Protein AF-C2BF93-F1 (afdb_monomer_lite)

Secondary structure (DSSP, 8-state):
---TTS------TTTTS-HHHHHHHHHHHHHHHHH---HHHHHHHHHHHHHHHHHTT--HHHHHHHHHHHHHHHHHHHHHHHHH-TTHHHHHHS----SS---

Organism: NCBI:txid525254

Radius of gyration: 18.62 Å; chains: 1; bounding box: 33×37×54 Å

Structure (mmCIF, N/CA/C/O backbone):
data_AF-C2BF93-F1
#
_entry.id   AF-C2BF93-F1
#
loop_
_atom_site.group_PDB
_atom_site.id
_atom_site.type_symbol
_atom_site.label_atom_id
_atom_site.label_alt_id
_atom_site.label_comp_id
_atom_site.label_asym_id
_atom_site.label_entity_id
_atom_site.label_seq_id
_atom_site.pdbx_PDB_ins_code
_atom_site.Cartn_x
_atom_site.Cartn_y
_atom_site.Cartn_z
_atom_site.occupancy
_atom_site.B_iso_or_equiv
_atom_site.auth_seq_id
_atom_site.auth_comp_id
_atom_site.auth_asym_id
_atom_site.auth_atom_id
_atom_site.pdbx_PDB_model_num
ATOM 1 N N . MET A 1 1 ? -20.079 20.235 10.468 1.00 37.62 1 MET A N 1
ATOM 2 C CA . MET A 1 1 ? -18.678 20.205 10.951 1.00 37.62 1 MET A CA 1
ATOM 3 C C . MET A 1 1 ? -18.083 18.858 10.570 1.00 37.62 1 MET A C 1
ATOM 5 O O . MET A 1 1 ? -18.362 17.875 11.243 1.00 37.62 1 MET A O 1
ATOM 9 N N . ASN A 1 2 ? -17.344 18.800 9.457 1.00 41.00 2 ASN A N 1
ATOM 10 C CA . ASN A 1 2 ? -16.742 17.560 8.959 1.00 41.00 2 ASN A CA 1
ATOM 11 C C . ASN A 1 2 ? -15.525 17.213 9.807 1.00 41.00 2 ASN A C 1
ATOM 13 O O . ASN A 1 2 ? -14.518 17.919 9.797 1.00 41.00 2 ASN A O 1
ATOM 17 N N . LYS A 1 3 ? -15.642 16.132 10.570 1.00 48.69 3 LYS A N 1
ATOM 18 C CA . LYS A 1 3 ? -14.582 15.618 11.427 1.00 48.69 3 LYS A CA 1
ATOM 19 C C . LYS A 1 3 ? -13.774 14.586 10.637 1.00 48.69 3 LYS A C 1
ATOM 21 O O . LYS A 1 3 ? -13.705 13.431 11.016 1.00 48.69 3 LYS A O 1
ATOM 26 N N . THR A 1 4 ? -13.177 15.015 9.527 1.00 57.62 4 THR A N 1
ATOM 27 C CA . THR A 1 4 ? -12.471 14.153 8.556 1.00 57.62 4 THR A CA 1
ATOM 28 C C . THR A 1 4 ? -11.149 13.572 9.087 1.00 57.62 4 THR A C 1
ATOM 30 O O . THR A 1 4 ? -10.491 12.816 8.388 1.00 57.62 4 THR A O 1
ATOM 33 N N . LEU A 1 5 ? -10.736 13.941 10.308 1.00 56.59 5 LEU A N 1
ATOM 34 C CA . LEU A 1 5 ? -9.476 13.523 10.947 1.00 56.59 5 LEU A CA 1
ATOM 35 C C . LEU A 1 5 ? -9.628 13.222 12.453 1.00 56.59 5 LEU A C 1
ATOM 37 O O . LEU A 1 5 ? -8.637 13.099 13.170 1.00 56.59 5 LEU A O 1
ATOM 41 N N . GLY A 1 6 ? -10.855 13.184 12.985 1.00 50.66 6 GLY A N 1
ATOM 42 C CA . GLY A 1 6 ? -11.063 12.955 14.417 1.00 50.66 6 GLY A CA 1
ATOM 43 C C . GLY A 1 6 ? -11.011 11.473 14.758 1.00 50.66 6 GLY A C 1
ATOM 44 O O . GLY A 1 6 ? -11.704 10.692 14.122 1.00 50.66 6 GLY A O 1
ATOM 45 N N . TYR A 1 7 ? -10.242 11.107 15.788 1.00 60.31 7 TYR A N 1
ATOM 46 C CA . TYR A 1 7 ? -10.193 9.747 16.336 1.00 60.31 7 TYR A CA 1
ATOM 47 C C . TYR A 1 7 ? -11.606 9.176 16.534 1.00 60.31 7 TYR A C 1
ATOM 49 O O . TYR A 1 7 ? -12.375 9.676 17.362 1.00 60.31 7 TYR A O 1
ATOM 57 N N . ILE A 1 8 ? -11.942 8.141 15.764 1.00 59.16 8 ILE A N 1
ATOM 58 C CA . ILE A 1 8 ? -13.218 7.435 15.858 1.00 59.16 8 ILE A CA 1
ATOM 59 C C . ILE A 1 8 ? -13.060 6.376 16.954 1.00 59.16 8 ILE A C 1
ATOM 61 O O . ILE A 1 8 ? -12.332 5.391 16.797 1.00 59.16 8 ILE A O 1
ATOM 65 N N . LYS A 1 9 ? -13.694 6.617 18.109 1.00 51.56 9 LYS A N 1
ATOM 66 C CA . LYS A 1 9 ? -13.805 5.631 19.192 1.00 51.56 9 LYS A CA 1
ATOM 67 C C . LYS A 1 9 ? -14.791 4.548 18.735 1.00 51.56 9 LYS A C 1
ATOM 69 O O . LYS A 1 9 ? -15.990 4.714 18.916 1.00 51.56 9 LYS A O 1
ATOM 74 N N . ASN A 1 10 ? -14.274 3.473 18.153 1.00 55.69 10 ASN A N 1
ATOM 75 C CA . ASN A 1 10 ? -15.010 2.222 17.978 1.00 55.69 10 ASN A CA 1
ATOM 76 C C . ASN A 1 10 ? -14.567 1.242 19.071 1.00 55.69 10 ASN A C 1
ATOM 78 O O . ASN A 1 10 ? -13.415 1.279 19.505 1.00 55.69 10 ASN A O 1
ATOM 82 N N . ASP A 1 11 ? -15.473 0.395 19.548 1.00 56.12 11 ASP A N 1
ATOM 83 C CA . ASP A 1 11 ? -15.208 -0.555 20.637 1.00 56.12 11 ASP A CA 1
ATOM 84 C C . ASP A 1 11 ? -14.876 -1.944 20.071 1.00 56.12 11 ASP A C 1
ATOM 86 O O . ASP A 1 11 ? -15.558 -2.935 20.314 1.00 56.12 11 ASP A O 1
ATOM 90 N N . THR A 1 12 ? -13.847 -2.005 19.220 1.00 61.47 12 THR A N 1
ATOM 91 C CA . THR A 1 12 ? -13.395 -3.254 18.589 1.00 61.47 12 THR A CA 1
ATOM 92 C C . THR A 1 12 ? -12.169 -3.823 19.303 1.00 61.47 12 THR A C 1
ATOM 94 O O . THR A 1 12 ? -11.387 -3.103 19.926 1.00 61.47 12 THR A O 1
ATOM 97 N N . PHE A 1 13 ? -11.939 -5.136 19.182 1.00 60.62 13 PHE A N 1
ATOM 98 C CA . PHE A 1 13 ? -10.796 -5.829 19.806 1.00 60.62 13 PHE A CA 1
ATOM 99 C C . PHE A 1 13 ? -9.440 -5.202 19.423 1.00 60.62 13 PHE A C 1
ATOM 101 O O . PHE A 1 13 ? -8.497 -5.173 20.211 1.00 60.62 13 PHE A O 1
ATOM 108 N N . ILE A 1 14 ? -9.361 -4.645 18.210 1.00 61.50 14 ILE A N 1
ATOM 109 C CA . ILE A 1 14 ? -8.192 -3.920 17.712 1.00 61.50 14 ILE A CA 1
ATOM 110 C C . ILE A 1 14 ? -8.061 -2.558 18.409 1.00 61.50 14 ILE A C 1
ATOM 112 O O . ILE A 1 14 ? -6.945 -2.127 18.692 1.00 61.50 14 ILE A O 1
ATOM 116 N N . HIS A 1 15 ? -9.153 -1.871 18.755 1.00 61.47 15 HIS A N 1
ATOM 117 C CA . HIS A 1 15 ? -9.122 -0.622 19.530 1.00 61.47 15 HIS A CA 1
ATOM 118 C C . HIS A 1 15 ? -8.616 -0.801 20.964 1.00 61.47 15 HIS A C 1
ATOM 120 O O . HIS A 1 15 ? -7.987 0.124 21.474 1.00 61.47 15 HIS A O 1
ATOM 126 N N . GLY A 1 16 ? -8.781 -1.989 21.554 1.00 61.50 16 GLY A N 1
ATOM 127 C CA . GLY A 1 16 ? -8.251 -2.342 22.879 1.00 61.50 16 GLY A CA 1
ATOM 128 C C . GLY A 1 16 ? -6.734 -2.579 22.942 1.00 61.50 16 GLY A C 1
ATOM 129 O O . GLY A 1 16 ? -6.160 -2.609 24.030 1.00 61.50 16 GLY A O 1
ATOM 130 N N . LEU A 1 17 ? -6.055 -2.723 21.798 1.00 72.94 17 LEU A N 1
ATOM 131 C CA . LEU A 1 17 ? -4.595 -2.850 21.759 1.00 72.94 17 LEU A CA 1
ATOM 132 C C . LEU A 1 17 ? -3.924 -1.518 22.110 1.00 72.94 17 LEU A C 1
ATOM 134 O O . LEU A 1 17 ? -4.309 -0.463 21.594 1.00 72.94 17 LEU A O 1
ATOM 138 N N . SER A 1 18 ? -2.862 -1.580 22.921 1.00 77.31 18 SER A N 1
ATOM 139 C CA . SER A 1 18 ? -2.043 -0.404 23.225 1.00 77.31 18 SER A CA 1
ATOM 140 C C . SER A 1 18 ? -1.530 0.246 21.933 1.00 77.31 18 SER A C 1
ATOM 142 O O . SER A 1 18 ? -1.189 -0.446 20.967 1.00 77.31 18 SER A O 1
ATOM 144 N N . GLY A 1 19 ? -1.452 1.581 21.907 1.00 78.94 19 GLY A N 1
ATOM 145 C CA . GLY A 1 19 ? -0.943 2.315 20.741 1.00 78.94 19 GLY A CA 1
ATOM 146 C C . GLY A 1 19 ? 0.449 1.837 20.311 1.00 78.94 19 GLY A C 1
ATOM 147 O O . GLY A 1 19 ? 0.707 1.673 19.121 1.00 78.94 19 GLY A O 1
ATOM 148 N N . THR A 1 20 ? 1.307 1.497 21.275 1.00 84.56 20 THR A N 1
ATOM 149 C CA . THR A 1 20 ? 2.647 0.941 21.043 1.00 84.56 20 THR A CA 1
ATOM 150 C C . THR A 1 20 ? 2.606 -0.387 20.290 1.00 84.56 20 THR A C 1
ATOM 152 O O . THR A 1 20 ? 3.370 -0.577 19.347 1.00 84.56 20 THR A O 1
ATOM 155 N N . THR A 1 21 ? 1.693 -1.295 20.653 1.00 85.88 21 THR A N 1
ATOM 156 C CA . THR A 1 21 ? 1.545 -2.592 19.973 1.00 85.88 21 THR A CA 1
ATOM 157 C C . THR A 1 21 ? 1.146 -2.408 18.511 1.00 85.88 21 THR A C 1
ATOM 159 O O . THR A 1 21 ? 1.702 -3.076 17.645 1.00 85.88 21 THR A O 1
ATOM 162 N N . LYS A 1 22 ? 0.236 -1.469 18.215 1.00 84.38 22 LYS A N 1
ATOM 163 C CA . LYS A 1 22 ? -0.179 -1.166 16.834 1.00 84.38 22 LYS A CA 1
ATOM 164 C C . LYS A 1 22 ? 0.972 -0.619 15.999 1.00 84.38 22 LYS A C 1
ATOM 166 O O . LYS A 1 22 ? 1.155 -1.052 14.867 1.00 84.38 22 LYS A O 1
ATOM 171 N N . LEU A 1 23 ? 1.752 0.305 16.563 1.00 88.50 23 LEU A N 1
ATOM 172 C CA . LEU A 1 23 ? 2.902 0.895 15.878 1.00 88.50 23 LEU A CA 1
ATOM 173 C C . LEU A 1 23 ? 3.994 -0.143 15.608 1.00 88.50 23 LEU A C 1
ATOM 175 O O . LEU A 1 23 ? 4.485 -0.228 14.486 1.00 88.50 23 LEU A O 1
ATOM 179 N N . LEU A 1 24 ? 4.335 -0.970 16.601 1.00 92.19 24 LEU A N 1
ATOM 180 C CA . LEU A 1 24 ? 5.308 -2.050 16.421 1.00 92.19 24 LEU A CA 1
ATOM 181 C C . LEU A 1 24 ? 4.837 -3.070 15.383 1.00 92.19 24 LEU A C 1
ATOM 183 O O . LEU A 1 24 ? 5.607 -3.427 14.494 1.00 92.19 24 LEU A O 1
ATOM 187 N N . ALA A 1 25 ? 3.573 -3.497 15.451 1.00 88.44 25 ALA A N 1
ATOM 188 C CA . ALA A 1 25 ? 2.996 -4.407 14.467 1.00 88.44 25 ALA A CA 1
ATOM 189 C C . ALA A 1 25 ? 3.031 -3.808 13.053 1.00 88.44 25 ALA A C 1
ATOM 191 O O . ALA A 1 25 ? 3.412 -4.499 12.114 1.00 88.44 25 ALA A O 1
ATOM 192 N N . PHE A 1 26 ? 2.701 -2.521 12.905 1.00 89.75 26 PHE A N 1
ATOM 193 C CA . PHE A 1 26 ? 2.765 -1.815 11.626 1.00 89.75 26 PHE A CA 1
ATOM 194 C C . PHE A 1 26 ? 4.189 -1.766 11.058 1.00 89.75 26 PHE A C 1
ATOM 196 O O . PHE A 1 26 ? 4.387 -2.080 9.887 1.00 89.75 26 PHE A O 1
ATOM 203 N N . ILE A 1 27 ? 5.186 -1.421 11.879 1.00 93.69 27 ILE A N 1
ATOM 204 C CA . ILE A 1 27 ? 6.587 -1.346 11.441 1.00 93.69 27 ILE A CA 1
ATOM 205 C C . ILE A 1 27 ? 7.098 -2.729 11.032 1.00 93.69 27 ILE A C 1
ATOM 207 O O . ILE A 1 27 ? 7.649 -2.875 9.943 1.00 93.69 27 ILE A O 1
ATOM 211 N N . LEU A 1 28 ? 6.889 -3.749 11.869 1.00 93.44 28 LEU A N 1
ATOM 212 C CA . LEU A 1 28 ? 7.329 -5.114 11.576 1.00 93.44 28 LEU A CA 1
ATOM 213 C C . LEU A 1 28 ? 6.668 -5.647 10.305 1.00 93.44 28 LEU A C 1
ATOM 215 O O . LEU A 1 28 ? 7.358 -6.152 9.422 1.00 93.44 28 LEU A O 1
ATOM 219 N N . LEU A 1 29 ? 5.348 -5.485 10.182 1.00 91.69 29 LEU A N 1
ATOM 220 C CA . LEU A 1 29 ? 4.612 -5.911 8.997 1.00 91.69 29 LEU A CA 1
ATOM 221 C C . LEU A 1 29 ? 5.096 -5.171 7.743 1.00 91.69 29 LEU A C 1
ATOM 223 O O . LEU A 1 29 ? 5.281 -5.804 6.710 1.00 91.69 29 LEU A O 1
ATOM 227 N N . SER A 1 30 ? 5.359 -3.865 7.838 1.00 91.44 30 SER A N 1
ATOM 228 C CA . SER A 1 30 ? 5.889 -3.059 6.734 1.00 91.44 30 SER A CA 1
ATOM 229 C C . SER A 1 30 ? 7.255 -3.560 6.260 1.00 91.44 30 SER A C 1
ATOM 231 O O . SER A 1 30 ? 7.448 -3.781 5.066 1.00 91.44 30 SER A O 1
ATOM 233 N N . VAL A 1 31 ? 8.183 -3.832 7.185 1.00 93.69 31 VAL A N 1
ATOM 234 C CA . VAL A 1 31 ? 9.507 -4.383 6.849 1.00 93.69 31 VAL A CA 1
ATOM 235 C C . VAL A 1 31 ? 9.377 -5.753 6.184 1.00 93.69 31 VAL A C 1
ATOM 237 O O . VAL A 1 31 ? 10.028 -6.010 5.172 1.00 93.69 31 VAL A O 1
ATOM 240 N N . ILE A 1 32 ? 8.510 -6.626 6.702 1.00 92.12 32 ILE A N 1
ATOM 241 C CA . ILE A 1 32 ? 8.278 -7.954 6.118 1.00 92.12 32 ILE A CA 1
ATOM 242 C C . ILE A 1 32 ? 7.717 -7.821 4.699 1.00 92.12 32 ILE A C 1
ATOM 244 O O . ILE A 1 32 ? 8.226 -8.457 3.783 1.00 92.12 32 ILE A O 1
ATOM 248 N N . VAL A 1 33 ? 6.707 -6.975 4.495 1.00 91.56 33 VAL A N 1
ATOM 249 C CA . VAL A 1 33 ? 6.083 -6.737 3.184 1.00 91.56 33 VAL A CA 1
ATOM 250 C C . VAL A 1 33 ? 7.077 -6.148 2.186 1.00 91.56 33 VAL A C 1
ATOM 252 O O . VAL A 1 33 ? 7.125 -6.590 1.046 1.00 91.56 33 VAL A O 1
ATOM 255 N N . MET A 1 34 ? 7.898 -5.186 2.606 1.00 89.62 34 MET A N 1
ATOM 256 C CA . MET A 1 34 ? 8.869 -4.528 1.731 1.00 89.62 34 MET A CA 1
ATOM 257 C C . MET A 1 34 ? 10.030 -5.448 1.333 1.00 89.62 34 MET A C 1
ATOM 259 O O . MET A 1 34 ? 10.563 -5.319 0.236 1.00 89.62 34 MET A O 1
ATOM 263 N N . THR A 1 35 ? 10.426 -6.368 2.215 1.00 89.81 35 THR A N 1
ATOM 264 C CA . THR A 1 35 ? 11.501 -7.339 1.948 1.00 89.81 35 THR A CA 1
ATOM 265 C C . THR A 1 35 ? 11.001 -8.592 1.231 1.00 89.81 35 THR A C 1
ATOM 267 O O . THR A 1 35 ? 11.765 -9.252 0.526 1.00 89.81 35 THR A O 1
ATOM 270 N N . SER A 1 36 ? 9.714 -8.917 1.373 1.00 86.69 36 SER A N 1
ATOM 271 C CA . SER A 1 36 ? 9.077 -10.055 0.714 1.00 86.69 36 SER A CA 1
ATOM 272 C C . SER A 1 36 ? 8.628 -9.672 -0.696 1.00 86.69 36 SER A C 1
ATOM 274 O O . SER A 1 36 ? 7.492 -9.261 -0.913 1.00 86.69 36 SER A O 1
ATOM 276 N N . TYR A 1 37 ? 9.504 -9.870 -1.681 1.00 79.56 37 TYR A N 1
ATOM 277 C CA . TYR A 1 37 ? 9.197 -9.692 -3.110 1.00 79.56 37 TYR A CA 1
ATOM 278 C C . TYR A 1 37 ? 8.275 -10.787 -3.699 1.00 79.56 37 TYR A C 1
ATOM 280 O O . TYR A 1 37 ? 8.144 -10.905 -4.915 1.00 79.56 37 TYR A O 1
ATOM 288 N N . ASP A 1 38 ? 7.625 -11.600 -2.859 1.00 87.88 38 ASP A N 1
ATOM 289 C CA . ASP A 1 38 ? 6.698 -12.653 -3.285 1.00 87.88 38 ASP A CA 1
ATOM 290 C C . ASP A 1 38 ? 5.263 -12.106 -3.408 1.00 87.88 38 ASP A C 1
ATOM 292 O O . ASP A 1 38 ? 4.601 -11.787 -2.417 1.00 87.88 38 ASP A O 1
ATOM 296 N N . THR A 1 39 ? 4.734 -12.040 -4.633 1.00 88.38 39 THR A N 1
ATOM 297 C CA . THR A 1 39 ? 3.377 -11.538 -4.914 1.00 88.38 39 THR A CA 1
ATOM 298 C C . THR A 1 39 ? 2.282 -12.330 -4.209 1.00 88.38 39 THR A C 1
ATOM 300 O O . THR A 1 39 ? 1.254 -11.760 -3.847 1.00 88.38 39 THR A O 1
ATOM 303 N N . ARG A 1 40 ? 2.464 -13.640 -4.005 1.00 90.50 40 ARG A N 1
ATOM 304 C CA . ARG A 1 40 ? 1.465 -14.490 -3.337 1.00 90.50 40 ARG A CA 1
ATOM 305 C C . ARG A 1 40 ? 1.354 -14.097 -1.872 1.00 90.50 40 ARG A C 1
ATOM 307 O O . ARG A 1 40 ? 0.246 -13.973 -1.352 1.00 90.50 40 ARG A O 1
ATOM 314 N N . PHE A 1 41 ? 2.497 -13.842 -1.238 1.00 91.31 41 PHE A N 1
ATOM 315 C CA . PHE A 1 41 ? 2.547 -13.316 0.119 1.00 91.31 41 PHE A CA 1
ATOM 316 C C . PHE A 1 41 ? 1.904 -11.924 0.202 1.00 91.31 41 PHE A C 1
ATOM 318 O O . PHE A 1 41 ? 1.061 -11.695 1.068 1.00 91.31 41 PHE A O 1
ATOM 325 N N . LEU A 1 42 ? 2.208 -11.023 -0.738 1.00 91.69 42 LEU A N 1
ATOM 326 C CA . LEU A 1 42 ? 1.608 -9.683 -0.781 1.00 91.69 42 LEU A CA 1
ATOM 327 C C . LEU A 1 42 ? 0.077 -9.724 -0.916 1.00 91.69 42 LEU A C 1
ATOM 329 O O . LEU A 1 42 ? -0.621 -9.006 -0.201 1.00 91.69 42 LEU A O 1
ATOM 333 N N . ILE A 1 43 ? -0.459 -10.593 -1.782 1.00 92.88 43 ILE A N 1
ATOM 334 C CA . ILE A 1 43 ? -1.911 -10.780 -1.945 1.00 92.88 43 ILE A CA 1
ATOM 335 C C . ILE A 1 43 ? -2.544 -11.298 -0.648 1.00 92.88 43 ILE A C 1
ATOM 337 O O . ILE A 1 43 ? -3.610 -10.823 -0.251 1.00 92.88 43 ILE A O 1
ATOM 341 N N . LEU A 1 44 ? -1.884 -12.235 0.039 1.00 93.88 44 LEU A N 1
ATOM 342 C CA . LEU A 1 44 ? -2.341 -12.742 1.333 1.00 93.88 44 LEU A CA 1
ATOM 343 C C . LEU A 1 44 ? -2.395 -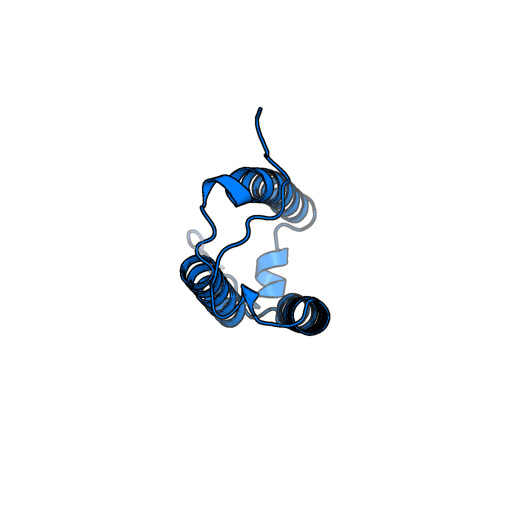11.613 2.371 1.00 93.88 44 LEU A C 1
ATOM 345 O O . LEU A 1 44 ? -3.424 -11.430 3.024 1.00 93.88 44 LEU A O 1
ATOM 349 N N . VAL A 1 45 ? -1.328 -10.817 2.493 1.00 93.19 45 VAL A N 1
ATOM 350 C CA . VAL A 1 45 ? -1.268 -9.686 3.434 1.00 93.19 45 VAL A CA 1
ATOM 351 C C . VAL A 1 45 ? -2.308 -8.616 3.096 1.00 93.19 45 VAL A C 1
ATOM 353 O O . VAL A 1 45 ? -2.936 -8.065 4.003 1.00 93.19 45 VAL A O 1
ATOM 356 N N . MET A 1 46 ? -2.552 -8.350 1.812 1.00 91.94 46 MET A N 1
ATOM 357 C CA . MET A 1 46 ? -3.625 -7.460 1.366 1.00 91.94 46 MET A CA 1
ATOM 358 C C . MET A 1 46 ? -4.995 -7.973 1.833 1.00 91.94 46 MET A C 1
ATOM 360 O O . MET A 1 46 ? -5.766 -7.214 2.421 1.00 91.94 46 MET A O 1
ATOM 364 N N . GLY A 1 47 ? -5.281 -9.266 1.648 1.00 94.69 47 GLY A N 1
ATOM 365 C CA . GLY A 1 47 ? -6.513 -9.896 2.129 1.00 94.69 47 GLY A CA 1
ATOM 366 C C . GLY A 1 47 ? -6.673 -9.805 3.650 1.00 94.69 47 GLY A C 1
ATOM 367 O O . GLY A 1 47 ? -7.729 -9.395 4.135 1.00 94.69 47 GLY A O 1
ATOM 368 N N . LEU A 1 48 ? -5.612 -10.104 4.407 1.00 92.62 48 LEU A N 1
ATOM 369 C CA . LEU A 1 48 ? -5.602 -9.954 5.867 1.00 92.62 48 LEU A CA 1
ATOM 370 C C . LEU A 1 48 ? -5.842 -8.505 6.300 1.00 92.62 48 LEU A C 1
ATOM 372 O O . LEU A 1 48 ? -6.588 -8.272 7.248 1.00 92.62 48 LEU A O 1
ATOM 376 N N . SER A 1 49 ? -5.265 -7.533 5.594 1.00 90.00 49 SER A N 1
ATOM 377 C CA . SER A 1 49 ? -5.443 -6.107 5.888 1.00 90.00 49 SER A CA 1
ATOM 378 C C . SER A 1 49 ? -6.890 -5.657 5.669 1.00 90.00 49 SER A C 1
ATOM 380 O O . SER A 1 49 ? -7.440 -4.937 6.500 1.00 90.00 49 SER A O 1
ATOM 382 N N . LEU A 1 50 ? -7.550 -6.133 4.606 1.00 91.38 50 LEU A N 1
ATOM 383 C CA . LEU A 1 50 ? -8.972 -5.864 4.358 1.00 91.38 50 LEU A CA 1
ATOM 384 C C . LEU A 1 50 ? -9.876 -6.513 5.418 1.00 91.38 50 LEU A C 1
ATOM 386 O O . LEU A 1 50 ? -10.833 -5.889 5.879 1.00 91.38 50 LEU A O 1
ATOM 390 N N . LEU A 1 51 ? -9.564 -7.743 5.843 1.00 90.75 51 LEU A N 1
ATOM 391 C CA . LEU A 1 51 ? -10.277 -8.407 6.938 1.00 90.75 51 LEU A CA 1
ATOM 392 C C . LEU A 1 51 ? -10.093 -7.661 8.262 1.00 90.75 51 LEU A C 1
ATOM 394 O O . LEU A 1 51 ? -11.073 -7.424 8.963 1.00 90.75 51 LEU A O 1
ATOM 398 N N . ALA A 1 52 ? -8.868 -7.240 8.583 1.00 87.38 52 ALA A N 1
ATOM 399 C CA . ALA A 1 52 ? -8.576 -6.450 9.776 1.00 87.38 52 ALA A CA 1
ATOM 400 C C .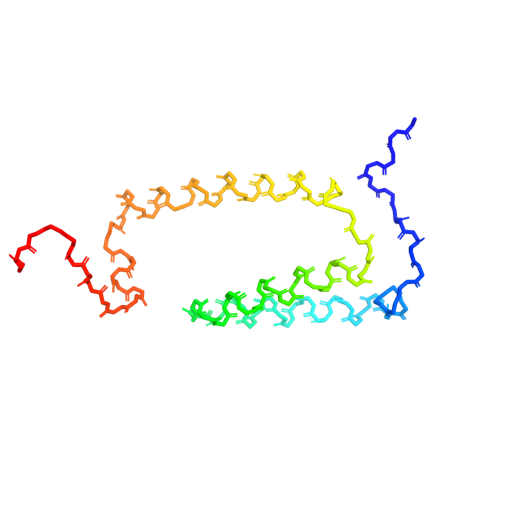 ALA A 1 52 ? -9.332 -5.115 9.766 1.00 87.38 52 ALA A C 1
ATOM 402 O O . ALA A 1 52 ? -9.888 -4.720 10.787 1.00 87.38 52 ALA A O 1
ATOM 403 N N . MET A 1 53 ? -9.424 -4.459 8.606 1.00 86.19 53 MET A N 1
ATOM 404 C CA . MET A 1 53 ? -10.197 -3.230 8.427 1.00 86.19 53 MET A CA 1
ATOM 405 C C . MET A 1 53 ? -11.699 -3.456 8.659 1.00 86.19 53 MET A C 1
ATOM 407 O O . MET A 1 53 ? -12.341 -2.648 9.327 1.00 86.19 53 MET A O 1
ATOM 411 N N . LYS A 1 54 ? -12.241 -4.591 8.191 1.00 85.75 54 LYS A N 1
ATOM 412 C CA . LYS A 1 54 ? -13.628 -5.001 8.457 1.00 85.75 54 LYS A CA 1
ATOM 413 C C . LYS A 1 54 ? -13.872 -5.290 9.943 1.00 85.75 54 LYS A C 1
ATOM 415 O O . LYS A 1 54 ? -14.885 -4.858 10.476 1.00 85.75 54 LYS A O 1
ATOM 420 N N . ILE A 1 55 ? -12.951 -5.992 10.611 1.00 85.88 55 ILE A N 1
ATOM 421 C CA . ILE A 1 55 ? -13.030 -6.300 12.053 1.00 85.88 55 ILE A CA 1
ATOM 422 C C . ILE A 1 55 ? -12.914 -5.024 12.902 1.00 85.88 55 ILE A C 1
ATOM 424 O O . ILE A 1 55 ? -13.540 -4.928 13.951 1.00 85.88 55 ILE A O 1
ATOM 428 N N . ALA A 1 56 ? -12.125 -4.045 12.455 1.00 82.44 56 ALA A N 1
ATOM 429 C CA . ALA A 1 56 ? -11.960 -2.754 13.118 1.00 82.44 56 ALA A CA 1
ATOM 430 C C . ALA A 1 56 ? -13.116 -1.766 12.858 1.00 82.44 56 ALA A C 1
ATOM 432 O O . ALA A 1 56 ? -13.059 -0.640 13.357 1.00 82.44 56 ALA A O 1
ATOM 433 N N . GLU A 1 57 ? -14.133 -2.164 12.081 1.00 83.19 57 GLU A N 1
ATOM 434 C CA . GLU A 1 57 ? -15.266 -1.317 11.676 1.00 83.19 57 GLU A CA 1
ATOM 435 C C . GLU A 1 57 ? -14.815 0.013 11.046 1.00 83.19 57 GLU A C 1
ATOM 437 O O . GLU A 1 57 ? -15.402 1.074 11.264 1.00 83.19 57 GLU A O 1
ATOM 442 N N . ILE A 1 58 ? -13.723 -0.035 10.276 1.00 82.44 58 ILE A N 1
ATOM 443 C CA . ILE A 1 58 ? -13.218 1.124 9.540 1.00 82.44 58 ILE A CA 1
ATOM 444 C C . ILE A 1 58 ? -14.036 1.249 8.257 1.00 82.44 58 ILE A C 1
ATOM 446 O O . ILE A 1 58 ? -14.067 0.331 7.430 1.00 82.44 58 ILE A O 1
ATOM 450 N N . HIS A 1 59 ? -14.689 2.395 8.079 1.00 83.94 59 HIS A N 1
ATOM 451 C CA . HIS A 1 59 ? -15.477 2.658 6.886 1.00 83.94 59 HIS A CA 1
ATOM 452 C C . HIS A 1 59 ? -14.545 2.923 5.704 1.00 83.94 59 HIS A C 1
ATOM 454 O O . HIS A 1 59 ? -13.518 3.593 5.824 1.00 83.94 59 HIS A O 1
ATOM 460 N N . TRP A 1 60 ? -14.916 2.420 4.526 1.00 83.44 60 TRP A N 1
ATOM 461 C CA . TRP A 1 60 ? -14.121 2.621 3.314 1.00 83.44 60 TRP A CA 1
ATOM 462 C C . TRP A 1 60 ? -13.926 4.106 2.985 1.00 83.44 60 TRP A C 1
ATOM 464 O O . TRP A 1 60 ? -12.882 4.493 2.470 1.00 83.44 60 TRP A O 1
ATOM 474 N N . GLU A 1 61 ? -14.902 4.948 3.320 1.00 85.81 61 GLU A N 1
ATOM 475 C CA . GLU A 1 61 ? -14.878 6.393 3.081 1.00 85.81 61 GLU A CA 1
ATOM 476 C C . GLU A 1 61 ? -13.728 7.101 3.814 1.00 85.81 61 GLU A C 1
ATOM 478 O O . GLU A 1 61 ? -13.128 8.017 3.248 1.00 85.81 61 GLU A O 1
ATOM 483 N N . ASP A 1 62 ? -13.357 6.620 5.007 1.00 84.88 62 ASP A N 1
ATOM 484 C CA . ASP A 1 62 ? -12.283 7.194 5.828 1.00 84.88 62 ASP A CA 1
ATOM 485 C C . ASP A 1 62 ? -10.901 6.984 5.187 1.00 84.88 62 ASP A C 1
ATOM 487 O O . ASP A 1 62 ? -10.015 7.836 5.276 1.00 84.88 62 ASP A O 1
ATOM 491 N N . VAL A 1 63 ? -10.712 5.851 4.503 1.00 88.75 63 VAL A N 1
ATOM 492 C CA . VAL A 1 63 ? -9.430 5.462 3.888 1.00 88.75 63 VAL A CA 1
ATOM 493 C C . VAL A 1 63 ? -9.382 5.716 2.382 1.00 88.75 63 VAL A C 1
ATOM 495 O O . VAL A 1 63 ? -8.296 5.829 1.811 1.00 88.75 63 VAL A O 1
ATOM 498 N N . ALA A 1 64 ? -10.534 5.857 1.719 1.00 89.06 64 ALA A N 1
ATOM 499 C CA . ALA A 1 64 ? -10.632 5.972 0.266 1.00 89.06 64 ALA A CA 1
ATOM 500 C C . ALA A 1 64 ? -9.860 7.171 -0.294 1.00 89.06 64 ALA A C 1
ATOM 502 O O . ALA A 1 64 ? -9.296 7.076 -1.384 1.00 89.06 64 ALA A O 1
ATOM 503 N N . PHE A 1 65 ? -9.813 8.294 0.428 1.00 91.12 65 PHE A N 1
ATOM 504 C CA . PHE A 1 65 ? -9.033 9.457 0.002 1.00 91.12 65 PHE A CA 1
ATOM 505 C C . PHE A 1 65 ? -7.533 9.141 -0.064 1.00 91.12 65 PHE A C 1
ATOM 507 O O . PHE A 1 65 ? -6.894 9.391 -1.086 1.00 91.12 65 PHE A O 1
ATOM 514 N N . LEU A 1 66 ? -6.991 8.523 0.990 1.00 93.00 66 LEU A N 1
ATOM 515 C CA . LEU A 1 66 ? -5.585 8.122 1.040 1.00 93.00 66 LEU 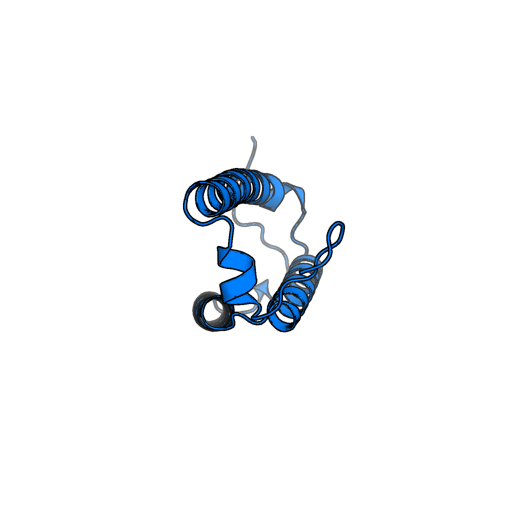A CA 1
ATOM 516 C C . LEU A 1 66 ? -5.270 7.053 -0.009 1.00 93.00 66 LEU A C 1
ATOM 518 O O . LEU A 1 66 ? -4.284 7.183 -0.732 1.00 93.00 66 LEU A O 1
ATOM 522 N N . ILE A 1 67 ? -6.134 6.044 -0.156 1.00 92.56 67 ILE A N 1
ATOM 523 C CA . ILE A 1 67 ? -5.969 4.985 -1.161 1.00 92.56 67 ILE 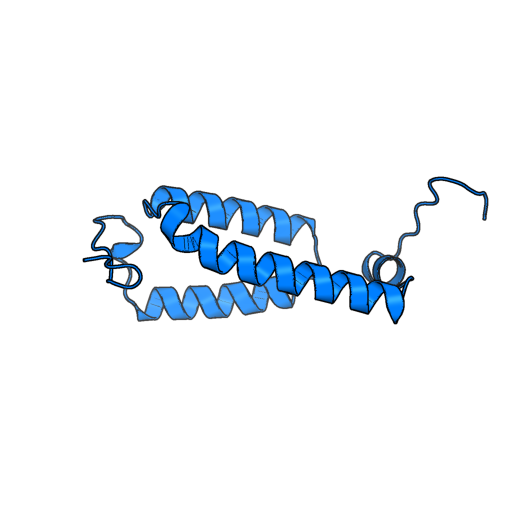A CA 1
ATOM 524 C C . ILE A 1 67 ? -5.930 5.573 -2.575 1.00 92.56 67 ILE A C 1
ATOM 526 O O . ILE A 1 67 ? -5.085 5.171 -3.368 1.00 92.56 67 ILE A O 1
ATOM 530 N N . LYS A 1 68 ? -6.789 6.551 -2.897 1.00 93.94 68 LYS A N 1
ATOM 531 C CA . LYS A 1 68 ? -6.772 7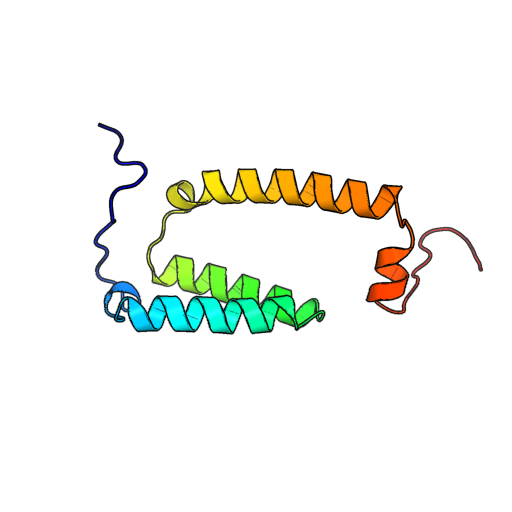.225 -4.207 1.00 93.94 68 LYS A CA 1
ATOM 532 C C . LYS A 1 68 ? -5.443 7.932 -4.472 1.00 93.94 68 LYS A C 1
ATOM 534 O O . LYS A 1 68 ? -4.907 7.798 -5.567 1.00 93.94 68 LYS A O 1
ATOM 539 N N . ILE A 1 69 ? -4.900 8.649 -3.486 1.00 96.62 69 ILE A N 1
ATOM 540 C CA . ILE A 1 69 ? -3.600 9.328 -3.622 1.00 96.62 69 ILE A CA 1
ATOM 541 C C . ILE A 1 69 ? -2.487 8.308 -3.872 1.00 96.62 69 ILE A C 1
ATOM 543 O O . ILE A 1 69 ? -1.714 8.465 -4.817 1.00 96.62 69 ILE A O 1
ATOM 547 N N . VAL A 1 70 ? -2.431 7.248 -3.060 1.00 95.56 70 VAL A N 1
ATOM 548 C CA . VAL A 1 70 ? -1.428 6.187 -3.211 1.00 95.56 70 VAL A CA 1
ATOM 549 C C . VAL A 1 70 ? -1.570 5.507 -4.570 1.00 95.56 70 VAL A C 1
ATOM 551 O O . VAL A 1 70 ? -0.572 5.336 -5.253 1.00 95.56 70 VAL A O 1
ATOM 554 N N . ALA A 1 71 ? -2.789 5.201 -5.016 1.00 95.81 71 ALA A N 1
ATOM 555 C CA . ALA A 1 71 ? -3.032 4.573 -6.312 1.00 95.81 71 ALA A CA 1
ATOM 556 C C . ALA A 1 71 ? -2.54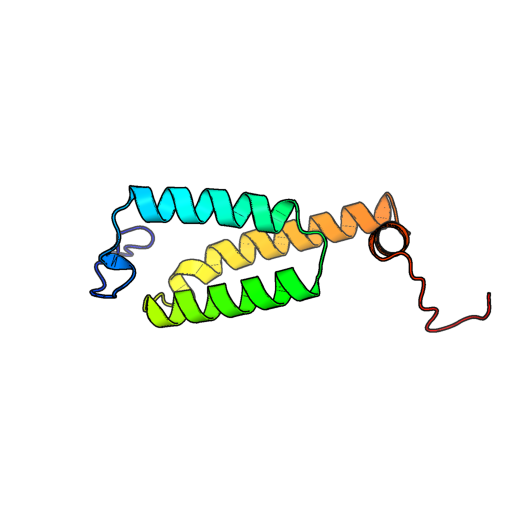9 5.436 -7.490 1.00 95.81 71 ALA A C 1
ATOM 558 O O . ALA A 1 71 ? -1.927 4.912 -8.412 1.00 95.81 71 ALA A O 1
ATOM 559 N N . VAL A 1 72 ? -2.782 6.754 -7.454 1.00 97.69 72 VAL A N 1
ATOM 560 C CA . VAL A 1 72 ? -2.265 7.680 -8.478 1.00 97.69 72 VAL A CA 1
ATOM 561 C C . VAL A 1 72 ? -0.737 7.691 -8.472 1.00 97.69 72 VAL A C 1
ATOM 563 O O . VAL A 1 72 ? -0.119 7.581 -9.530 1.00 97.69 72 VAL A O 1
ATOM 566 N N . PHE A 1 73 ? -0.118 7.771 -7.292 1.00 97.38 73 PHE A N 1
ATOM 567 C CA . PHE A 1 73 ? 1.339 7.731 -7.172 1.00 97.38 73 PHE A CA 1
ATOM 568 C C . PHE A 1 73 ? 1.919 6.399 -7.666 1.00 97.38 73 PHE A C 1
ATOM 570 O O . PHE A 1 73 ? 2.879 6.393 -8.433 1.00 97.38 73 PHE A O 1
ATOM 577 N N . SER A 1 74 ? 1.306 5.273 -7.298 1.00 95.44 74 SER A N 1
ATOM 578 C CA . SER A 1 74 ? 1.683 3.938 -7.764 1.00 95.44 74 SER A CA 1
ATOM 579 C C . SER A 1 74 ? 1.554 3.799 -9.278 1.00 95.44 74 SER A C 1
ATOM 581 O O . SER A 1 74 ? 2.424 3.199 -9.899 1.00 95.44 74 SER A O 1
ATOM 583 N N . LEU A 1 75 ? 0.520 4.381 -9.894 1.00 97.31 75 LEU A N 1
ATOM 584 C CA . LEU A 1 75 ? 0.360 4.360 -11.348 1.00 97.31 75 LEU A CA 1
ATOM 585 C C . LEU A 1 75 ? 1.514 5.092 -12.041 1.00 97.31 75 LEU A C 1
ATOM 587 O O . LEU A 1 75 ? 2.126 4.547 -12.956 1.00 97.31 75 LEU A O 1
ATOM 591 N N . ILE A 1 76 ? 1.847 6.297 -11.572 1.00 97.00 76 ILE A N 1
ATOM 592 C CA . ILE A 1 76 ? 2.991 7.059 -12.090 1.00 97.00 76 ILE A CA 1
ATOM 593 C C . ILE A 1 76 ? 4.291 6.282 -11.865 1.00 97.00 76 ILE A C 1
ATOM 595 O O . ILE A 1 76 ? 5.133 6.228 -12.758 1.00 97.00 76 ILE A O 1
ATOM 599 N N . ASN A 1 77 ? 4.446 5.648 -10.701 1.00 96.19 77 ASN A N 1
ATOM 600 C CA . ASN A 1 77 ? 5.624 4.854 -10.371 1.00 96.19 77 ASN A CA 1
ATOM 601 C C . ASN A 1 77 ? 5.803 3.669 -11.335 1.00 96.19 77 ASN A C 1
ATOM 603 O O . ASN A 1 77 ? 6.888 3.491 -11.881 1.00 96.19 77 ASN A O 1
ATOM 607 N N . ILE A 1 78 ? 4.731 2.926 -11.622 1.00 93.94 78 ILE A N 1
ATOM 608 C CA . ILE A 1 78 ? 4.749 1.821 -12.589 1.00 93.94 78 ILE A CA 1
ATOM 609 C C . ILE A 1 78 ? 5.069 2.334 -13.998 1.00 93.94 78 ILE A C 1
ATOM 611 O O . ILE A 1 78 ? 5.881 1.728 -14.694 1.00 93.94 78 ILE A O 1
ATOM 615 N N . LEU A 1 79 ? 4.474 3.457 -14.416 1.00 95.88 79 LEU A N 1
ATOM 616 C CA . LEU A 1 79 ? 4.765 4.067 -15.717 1.00 95.88 79 LEU A CA 1
ATOM 617 C C . LEU A 1 79 ? 6.233 4.489 -15.832 1.00 95.88 79 LEU A C 1
ATOM 619 O O . LEU A 1 79 ? 6.861 4.237 -16.856 1.00 95.88 79 LEU A O 1
ATOM 623 N N . ALA A 1 80 ? 6.793 5.090 -14.782 1.00 95.75 80 ALA A N 1
ATOM 624 C CA . ALA A 1 80 ? 8.199 5.468 -14.747 1.00 95.75 80 ALA A CA 1
ATOM 625 C C . ALA A 1 80 ? 9.107 4.235 -14.865 1.00 95.75 80 ALA A C 1
ATOM 627 O O . ALA A 1 80 ? 9.990 4.222 -15.719 1.00 95.75 80 ALA A O 1
ATOM 628 N N . ILE A 1 81 ? 8.851 3.181 -14.080 1.00 94.00 81 ILE A N 1
ATOM 629 C CA . ILE A 1 81 ? 9.600 1.917 -14.170 1.00 94.00 81 ILE A CA 1
ATOM 630 C C . ILE A 1 81 ? 9.509 1.344 -15.584 1.00 94.00 81 ILE A C 1
ATOM 632 O O . ILE A 1 81 ? 10.523 0.950 -16.139 1.00 94.00 81 ILE A O 1
ATOM 636 N N . TYR A 1 82 ? 8.330 1.349 -16.204 1.00 91.88 82 TYR A N 1
ATOM 637 C CA . TYR A 1 82 ? 8.168 0.835 -17.562 1.00 91.88 82 TYR A CA 1
ATOM 638 C C . TYR A 1 82 ? 8.948 1.644 -18.614 1.00 91.88 82 TYR A C 1
ATOM 640 O O . TYR A 1 82 ? 9.523 1.061 -19.529 1.00 91.88 82 TYR A O 1
ATOM 648 N N . ILE A 1 83 ? 8.991 2.975 -18.486 1.00 94.56 83 ILE A N 1
ATOM 649 C CA . ILE A 1 83 ? 9.728 3.852 -19.410 1.00 94.56 83 ILE A CA 1
ATOM 650 C C . ILE A 1 83 ? 11.244 3.694 -19.239 1.00 94.56 83 ILE A C 1
ATOM 652 O O . ILE A 1 83 ? 11.966 3.645 -20.233 1.00 94.56 83 ILE A O 1
ATOM 656 N N . PHE A 1 84 ? 11.733 3.630 -17.998 1.00 94.94 84 PHE A N 1
ATOM 657 C CA . PHE A 1 84 ? 13.169 3.549 -17.715 1.00 94.94 84 PHE A CA 1
ATOM 658 C C . PHE A 1 84 ? 13.724 2.122 -17.811 1.00 94.94 84 PHE A C 1
ATOM 660 O O . PHE A 1 84 ? 14.873 1.944 -18.208 1.00 94.94 84 PHE A O 1
ATOM 667 N N . GLU A 1 85 ? 12.924 1.108 -17.480 1.00 92.62 85 GLU A N 1
ATOM 668 C CA . GLU A 1 85 ? 13.329 -0.297 -17.442 1.00 92.62 85 GLU A CA 1
ATOM 669 C C . GLU A 1 85 ? 12.156 -1.235 -17.820 1.00 92.62 85 GLU A C 1
ATOM 671 O O . GLU A 1 85 ? 11.568 -1.916 -16.975 1.00 92.62 85 GLU A O 1
ATOM 676 N N . PRO A 1 86 ? 11.803 -1.337 -19.116 1.00 86.12 86 PRO A N 1
ATOM 677 C CA . PRO A 1 86 ? 10.620 -2.081 -19.572 1.00 86.12 86 PRO A CA 1
ATOM 678 C C . PRO A 1 86 ? 10.679 -3.590 -19.280 1.00 86.12 86 PRO A C 1
ATOM 680 O O . PRO A 1 86 ? 9.646 -4.260 -19.259 1.00 86.12 86 PRO A O 1
ATOM 683 N N . ALA A 1 87 ? 11.877 -4.135 -19.043 1.00 85.81 87 ALA A N 1
ATOM 684 C CA . ALA A 1 87 ? 12.099 -5.536 -18.689 1.00 85.81 87 ALA A CA 1
ATOM 685 C C . ALA A 1 87 ? 12.220 -5.780 -17.172 1.00 85.81 87 ALA A C 1
ATOM 687 O O . ALA A 1 87 ? 12.454 -6.920 -16.768 1.00 85.81 87 ALA A O 1
ATOM 688 N N . TYR A 1 88 ? 12.016 -4.760 -16.328 1.00 86.75 88 TYR A N 1
ATOM 689 C CA . TYR A 1 88 ? 12.169 -4.872 -14.873 1.00 86.75 88 TYR A CA 1
ATOM 690 C C . TYR A 1 88 ? 11.317 -6.000 -14.279 1.00 86.75 88 TYR A C 1
ATOM 692 O O . TYR A 1 88 ? 11.795 -6.793 -13.475 1.00 86.75 88 TYR A O 1
ATOM 700 N N . GLY A 1 89 ? 10.071 -6.151 -14.745 1.00 81.81 89 GLY A N 1
ATOM 701 C CA . GLY A 1 89 ? 9.191 -7.238 -14.310 1.00 81.81 89 GLY A CA 1
ATOM 702 C C . GLY A 1 89 ? 9.707 -8.635 -14.679 1.00 81.81 89 GLY A C 1
ATOM 703 O O . GLY A 1 89 ? 9.544 -9.568 -13.900 1.00 81.81 89 GLY A O 1
ATOM 704 N N . VAL A 1 90 ? 10.376 -8.787 -15.828 1.00 85.19 90 VAL A N 1
ATOM 705 C CA . VAL A 1 90 ? 11.002 -10.062 -16.224 1.00 85.19 90 VAL A CA 1
ATOM 706 C C . VAL A 1 90 ? 12.195 -10.367 -15.323 1.00 85.19 90 VAL A C 1
ATOM 708 O O . VAL A 1 90 ? 12.363 -11.513 -14.917 1.00 85.19 90 VAL A O 1
ATOM 711 N N . GLY A 1 91 ? 12.986 -9.350 -14.967 1.00 82.00 91 GLY A N 1
ATOM 712 C CA . GLY A 1 91 ? 14.062 -9.481 -13.983 1.00 82.00 91 GLY A CA 1
ATOM 713 C C . GLY A 1 91 ? 13.540 -9.855 -12.593 1.00 82.00 91 GLY A C 1
ATOM 714 O O . GLY A 1 91 ? 14.091 -10.741 -11.949 1.00 82.00 91 GLY A O 1
ATOM 715 N N . LEU A 1 92 ? 12.436 -9.238 -12.166 1.00 82.38 92 LEU A N 1
ATOM 716 C CA . LEU A 1 92 ? 11.829 -9.456 -10.852 1.00 82.38 92 LEU A CA 1
ATOM 717 C C . LEU A 1 92 ? 11.193 -10.849 -10.713 1.00 82.38 92 LEU A C 1
ATOM 719 O O . LEU A 1 92 ? 11.340 -11.496 -9.681 1.00 82.38 92 LEU A O 1
ATOM 723 N N . TYR A 1 93 ? 10.501 -11.321 -11.753 1.00 81.44 93 TYR A N 1
ATOM 724 C CA . TYR A 1 93 ? 9.791 -12.606 -11.739 1.00 81.44 93 TYR A CA 1
ATOM 725 C C . TYR A 1 93 ? 10.563 -13.760 -12.386 1.00 81.44 93 TYR A C 1
ATOM 727 O O . TYR A 1 93 ? 10.050 -14.880 -12.437 1.00 81.44 93 TYR A O 1
ATOM 735 N N . GLY A 1 94 ? 11.755 -13.499 -12.932 1.00 78.75 94 GLY A N 1
ATOM 736 C CA . GLY A 1 94 ? 12.609 -14.487 -13.601 1.00 78.75 94 GLY A CA 1
ATOM 737 C C . GLY A 1 94 ? 11.954 -15.202 -14.788 1.00 78.75 94 GLY A C 1
ATOM 738 O O . GLY A 1 94 ? 12.460 -16.221 -15.253 1.00 78.75 94 GLY A O 1
ATOM 739 N N . SER A 1 95 ? 10.806 -14.718 -15.264 1.00 77.12 95 SER A N 1
ATOM 740 C CA . SER A 1 95 ? 9.987 -15.385 -16.269 1.00 77.12 95 SER A CA 1
ATOM 741 C C . SER A 1 95 ? 9.458 -14.378 -17.281 1.00 77.12 95 SER A C 1
ATOM 743 O O . SER A 1 95 ? 8.986 -13.293 -16.942 1.00 77.12 95 SER A O 1
ATOM 745 N N . ARG A 1 96 ? 9.549 -14.746 -18.562 1.00 77.88 96 ARG A N 1
ATOM 746 C CA . ARG A 1 96 ? 9.009 -13.976 -19.682 1.00 77.88 96 ARG A CA 1
ATOM 747 C C . ARG A 1 96 ? 7.911 -14.799 -20.333 1.00 77.88 96 ARG A C 1
ATOM 749 O O . ARG A 1 96 ? 8.194 -15.799 -20.983 1.00 77.88 96 ARG A O 1
ATOM 756 N N . THR A 1 97 ? 6.663 -14.372 -20.169 1.00 74.50 97 THR A N 1
ATOM 757 C CA . THR A 1 97 ? 5.536 -14.972 -20.890 1.00 74.50 97 THR A CA 1
ATOM 758 C C . THR A 1 97 ? 5.237 -14.120 -22.115 1.00 74.50 97 THR A C 1
ATOM 760 O O . THR A 1 97 ? 4.730 -13.007 -22.004 1.00 74.50 97 THR A O 1
ATOM 763 N N . LEU A 1 98 ? 5.596 -14.630 -23.288 1.00 75.44 98 LEU A N 1
ATOM 764 C CA . LEU A 1 98 ? 5.247 -14.034 -24.574 1.00 75.44 98 LEU A CA 1
ATOM 765 C C . LEU A 1 98 ? 3.787 -14.368 -24.901 1.00 75.44 98 LEU A C 1
ATOM 767 O O . LEU A 1 98 ? 3.448 -15.533 -25.080 1.00 75.44 98 LEU A O 1
ATOM 771 N N . ILE A 1 99 ? 2.927 -13.352 -24.977 1.00 73.69 99 ILE A N 1
ATOM 772 C CA . ILE A 1 99 ? 1.510 -13.521 -25.355 1.00 73.69 99 ILE A CA 1
ATOM 773 C C . ILE A 1 99 ? 1.341 -13.451 -26.888 1.00 73.69 99 ILE A C 1
ATOM 775 O O . ILE A 1 99 ? 0.440 -14.072 -27.443 1.00 73.69 99 ILE A O 1
ATOM 779 N N . LEU A 1 100 ? 2.245 -12.757 -27.591 1.00 70.50 100 LEU A N 1
ATOM 780 C CA . LEU A 1 100 ? 2.358 -12.744 -29.053 1.00 70.50 100 LEU A CA 1
ATOM 781 C C . LEU A 1 100 ? 3.842 -12.691 -29.462 1.00 70.50 100 LEU A C 1
ATOM 783 O O . LEU A 1 100 ? 4.529 -11.723 -29.143 1.00 70.50 100 LEU A O 1
ATOM 787 N N . GLY A 1 101 ? 4.313 -13.722 -30.175 1.00 57.06 101 GLY A N 1
ATOM 788 C CA . GLY A 1 101 ? 5.664 -13.822 -30.753 1.00 57.06 101 GLY A CA 1
ATOM 789 C C . GLY A 1 101 ? 6.499 -14.987 -30.202 1.00 57.06 101 GLY A C 1
ATOM 790 O O . GLY A 1 101 ? 6.543 -15.206 -28.996 1.00 57.06 101 GLY A O 1
ATOM 791 N N . THR A 1 102 ? 7.154 -15.742 -31.089 1.00 56.88 102 THR A N 1
ATOM 792 C CA . THR A 1 102 ? 8.118 -16.810 -30.764 1.00 56.88 102 THR A CA 1
ATOM 793 C C . THR A 1 102 ? 9.526 -16.240 -30.598 1.00 56.88 102 THR A C 1
ATOM 795 O O . THR A 1 102 ? 10.039 -15.677 -31.561 1.00 56.88 102 THR A O 1
ATOM 798 N N . GLY A 1 103 ? 10.142 -16.471 -29.431 1.00 52.56 103 GLY A N 1
ATOM 799 C CA . GLY A 1 103 ? 11.586 -16.310 -29.180 1.00 52.56 103 GLY A CA 1
ATOM 800 C C . GLY A 1 103 ? 12.054 -14.873 -29.029 1.00 52.56 103 GLY A C 1
ATOM 801 O O . GLY A 1 103 ? 12.526 -14.323 -30.041 1.00 52.56 103 GLY A O 1
#

pLDDT: mean 82.2, std 14.39, range [37.62, 97.69]

Sequence (103 aa):
MNKTLGYIKNDTFIHGLSGTTKLLAFILLSVIVMTSYDTRFLILVMGLSLLAMKIAEIHWEDVAFLIKIVAVFSLINILAIYIFEPAYGVGLYGSRTLILGTG

Foldseek 3Di:
DDPLPDDDDDPFPVSPDDPVVVVVVVVVVVVCLVPPLDVVVVVVVVVVVVVVCVRRVPDCVSCVVVVVVVVVVVVVVVVVCCVVPVCVVCVSVVDDDDPDDDD

=== Feature glossary ===
The record interleaves many kinds of information about one protein. Here is each kind framed as the question it answers.

Q: What does the local fold look like, residue by residue?
A: A 3Di character summarizes, for each residue, the relative orientation of the Cα frame of its nearest spatial neighbor. Because it encodes fold topology rather than chemistry, 3Di alignments detect remote structural similarity that sequence alignment misses.

Q: Which residues are in helices, strands, or loops?
A: Secondary structure is the local, repeating backbone conformation. DSSP classifies it into eight states by reading the hydrogen-bond network: three helix types (H, G, I), two β types (E, B), two non-regular types (T, S), and unstructured coil (-).

Q: How big and how compact is the whole molecule?
A: Three whole-structure scalars: the radius of gyration (RMS distance of Cα from centroid, in Å), the count of Cα–Cα contacts (pairs closer than 8 Å and separated by more than four residues in sequence — i.e. tertiary, not local, contacts), and the bounding-box dimensions. Together they distinguish compact globular folds from extended fibres or disordered chains.

Q: How confident is the AlphaFold model at each residue?
A: For AlphaFold models, the B-factor field carries pLDDT — the model's own estimate of local accuracy on a 0–100 scale. Regions with pLDDT<50 should be treated as essentially unmodeled; they often correspond to intrinsically disordered segments.

Q: What family and function is it annotated with?
A: Functional annotations link the protein to curated databases. InterPro entries identify conserved domains and families by matching the sequence against member-database signatures (Pfam, PROSITE, CDD, …). Gene Ontology (GO) terms describe molecular function, biological process, and cellular component in a controlled vocabulary. CATH places the structure in a hierarchical fold classification (Class/Architecture/Topology/Homologous-superfamily). The organism is the source species.

Q: What known structures does this most resemble?
A: Nearest PDB neighbors are the top structural matches found by Foldseek when searching this structure against the entire Protein Data Bank. Each hit reports a TM-score (0 to 1; >0.5 almost always implies the same fold) and an E-value. These are *structural* homologs — they may share no detectable sequence similarity.

Q: Which residues are buried vs exposed?
A: Solvent-accessible surface area (SASA) is the area in Å² traced out by the centre of a 1.4 Å probe sphere (a water molecule) rolled over the protein's van der Waals surface (Shrake–Rupley / Lee–Richards construction). Buried residues have near-zero SASA; fully exposed residues can exceed 200 Å². The total SASA scales roughly with the number of surface residues.

Q: What are the backbone torsion angles?
A: φ (phi) and ψ (psi) are the two rotatable backbone dihedrals per residue: φ is the C(i-1)–N–Cα–C torsion, ψ is the N–Cα–C–N(i+1) torsion, both in degrees on (−180°, 180°]. α-helical residues cluster near (−60°, −45°); β-strand residues near (−120°, +130°). A Ramachandran plot is simply a scatter of (φ, ψ) for every residue.

Q: Are the domains correctly placed relative to each other?
A: Predicted aligned error is AlphaFold's pairwise confidence. Unlike pLDDT (per-residue), PAE is per-residue-pair and captures whether two parts of the structure are correctly placed relative to each other. Units are ångströms of expected positional error.

Q: What if only a Cα trace is available?
A: P-SEA three-state annotation labels each residue as helix, strand, or coil based purely on the geometry of the Cα trace. It serves as a fallback when the full backbone (and thus DSSP) is unavailable.

Q: What is the amino-acid chain?
A: This is the polypeptide sequence — one letter per residue, N-terminus first. Length ranges from a few dozen residues for small domains to over a thousand for large multi-domain proteins.

Q: What do the rendered images show?
A: The six renders are orthographic views along the three Cartesian axes in both directions. Representation (cartoon, sticks, or surface) and color scheme (sequence-rainbow or by-chain) vary across proteins so the training set covers all the common visualization conventions.

Q: What do the diagnostic plots show?
A: Plot images: a contact map (which residues are close in 3D, as an N×N binary image), a Ramachandran scatter (backbone torsion angles, revealing secondary-structure composition at a glance), and — for AlphaFold structures — a PAE heatmap (pairwise prediction confidence).

Q: How mobile is each atom in the crystal?
A: B-factor (Debye–Waller factor) reflects atomic displacement in the crystal lattice. It is an experimental observable (units Å²), not a prediction; low values mean the atom is pinned down, high values mean it moves or is heterogeneous across the crystal.

Q: Where is each backbone atom in 3D?
A: The mmCIF table is the protein's shape written out atom by atom. For each backbone N, Cα, C, and carbonyl O, it records an (x, y, z) coordinate triple in Å plus the residue type, chain letter, and residue number.